Protein AF-A0A0A0KUJ7-F1 (afdb_monomer)

pLDDT: mean 83.72, std 11.44, range [43.0, 96.0]

Mean predicted aligned error: 11.47 Å

Secondary structure (DSSP, 8-state):
------HHHHHHHHHHHHTT--TTS-SSTTS-S-SS---PPP---SSPTT----HHHHHHHHHHHHHHHHHHHHHT-

Nearest PDB structures (foldseek):
  8ro1-assembly1_TF  TM=6.729E-01  e=5.072E-01  Caenorhabditis elegans
  6w6l-assembly1_G  TM=2.281E-01  e=2.329E+00  Homo sapiens

Radius of gyration: 24.29 Å; Cα contacts (8 Å, |Δi|>4): 24; chains: 1; bounding box: 62×32×50 Å

Structure (mmCIF, N/CA/C/O backbone):
data_AF-A0A0A0KUJ7-F1
#
_entry.id   AF-A0A0A0KUJ7-F1
#
loop_
_atom_site.group_PDB
_atom_site.id
_atom_site.type_symbol
_atom_site.label_atom_id
_atom_site.label_alt_id
_atom_site.label_comp_id
_atom_site.label_asym_id
_atom_site.label_entity_id
_atom_site.label_seq_id
_atom_site.pdbx_PDB_ins_code
_atom_site.Cartn_x
_atom_site.Cartn_y
_atom_site.Cartn_z
_atom_site.occupancy
_atom_site.B_iso_or_equiv
_atom_site.auth_seq_id
_atom_site.auth_comp_id
_atom_site.auth_asym_id
_atom_site.auth_atom_id
_atom_site.pdbx_PDB_model_num
ATOM 1 N N . MET A 1 1 ? -0.749 -26.356 20.028 1.00 43.00 1 MET A N 1
ATOM 2 C CA . MET A 1 1 ? -0.718 -25.177 19.135 1.00 43.00 1 MET A CA 1
ATOM 3 C C . MET A 1 1 ? -0.865 -23.942 19.997 1.00 43.00 1 MET A C 1
ATOM 5 O O . MET A 1 1 ? -1.983 -23.494 20.237 1.00 43.00 1 MET A O 1
ATOM 9 N N . ASP A 1 2 ? 0.247 -23.451 20.536 1.00 47.19 2 ASP A N 1
ATOM 10 C CA . ASP A 1 2 ? 0.242 -22.263 21.386 1.00 47.19 2 ASP A CA 1
ATOM 11 C C . ASP A 1 2 ? -0.032 -21.020 20.538 1.00 47.19 2 ASP A C 1
ATOM 13 O O . ASP A 1 2 ? 0.816 -20.507 19.812 1.00 47.19 2 ASP A O 1
ATOM 17 N N . ARG A 1 3 ? -1.292 -20.581 20.586 1.00 64.81 3 ARG A N 1
ATOM 18 C CA . ARG A 1 3 ? -1.853 -19.450 19.839 1.00 64.81 3 ARG A CA 1
ATOM 19 C C . ARG A 1 3 ? -1.545 -18.132 20.546 1.00 64.81 3 ARG A C 1
ATOM 21 O O . ARG A 1 3 ? -2.463 -17.420 20.950 1.00 64.81 3 ARG A O 1
ATOM 28 N N . TYR A 1 4 ? -0.273 -17.798 20.725 1.00 77.88 4 TYR A N 1
ATOM 29 C CA . TYR A 1 4 ? 0.068 -16.493 21.283 1.00 77.88 4 TYR A CA 1
ATOM 30 C C . TYR A 1 4 ? 0.119 -15.447 20.164 1.00 77.88 4 TYR A C 1
ATOM 32 O O . TYR A 1 4 ? 1.083 -15.356 19.408 1.00 77.88 4 TYR A O 1
ATOM 40 N N . MET A 1 5 ? -0.957 -14.669 20.025 1.00 83.88 5 MET A N 1
ATOM 41 C CA . MET A 1 5 ? -0.954 -13.470 19.182 1.00 83.88 5 MET A CA 1
ATOM 42 C C . MET A 1 5 ? 0.054 -12.460 19.739 1.00 83.88 5 MET A C 1
ATOM 44 O O . MET A 1 5 ? 0.162 -12.290 20.955 1.00 83.88 5 MET A O 1
ATOM 48 N N . SER A 1 6 ? 0.773 -11.757 18.859 1.00 93.25 6 SER A N 1
ATOM 49 C CA . SER A 1 6 ? 1.695 -10.706 19.302 1.00 93.25 6 SER A CA 1
ATOM 50 C C . SER A 1 6 ? 0.947 -9.634 20.109 1.00 93.25 6 SER A C 1
ATOM 52 O O . SER A 1 6 ? -0.235 -9.366 19.864 1.00 93.25 6 SER A O 1
ATOM 54 N N . LYS A 1 7 ? 1.635 -8.976 21.054 1.00 93.00 7 LYS A N 1
ATOM 55 C CA . LYS A 1 7 ? 1.050 -7.862 21.825 1.00 93.00 7 LYS A CA 1
ATOM 56 C C . LYS A 1 7 ? 0.475 -6.791 20.890 1.00 93.00 7 LYS A C 1
ATOM 58 O O . LYS A 1 7 ? -0.627 -6.309 21.128 1.00 93.00 7 LYS A O 1
ATOM 63 N N . THR A 1 8 ? 1.179 -6.489 19.800 1.00 94.44 8 THR A N 1
ATOM 64 C CA . THR A 1 8 ? 0.750 -5.539 18.765 1.00 94.44 8 THR A CA 1
ATOM 65 C C . THR A 1 8 ? -0.528 -5.996 18.064 1.00 94.44 8 THR A C 1
ATOM 67 O O . THR A 1 8 ? -1.483 -5.230 17.965 1.00 94.44 8 THR A O 1
ATOM 70 N N . SER A 1 9 ? -0.592 -7.262 17.640 1.00 93.06 9 SER A N 1
ATOM 71 C CA . SER A 1 9 ? -1.796 -7.835 17.024 1.00 93.06 9 SER A CA 1
ATOM 72 C C . SER A 1 9 ? -2.997 -7.736 17.965 1.00 93.06 9 SER A C 1
ATOM 74 O O . SER A 1 9 ? -4.089 -7.378 17.534 1.00 93.06 9 SER A O 1
ATOM 76 N N . LEU A 1 10 ? -2.795 -7.992 19.261 1.00 93.06 10 LEU A N 1
ATOM 77 C CA . LEU A 1 10 ? -3.857 -7.911 20.261 1.00 93.06 10 LEU A CA 1
ATOM 78 C C . LEU A 1 10 ? -4.321 -6.469 20.518 1.00 93.06 10 LEU A C 1
ATOM 80 O O . LEU A 1 10 ? -5.521 -6.247 20.681 1.00 93.06 10 LEU A O 1
ATOM 84 N N . MET A 1 11 ? -3.392 -5.504 20.541 1.00 96.00 11 MET A N 1
ATOM 85 C CA . MET A 1 11 ? -3.705 -4.074 20.682 1.00 96.00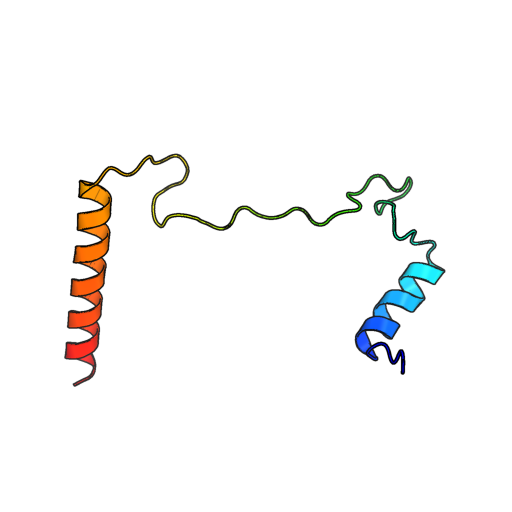 11 MET A CA 1
ATOM 86 C C . MET A 1 11 ? -4.580 -3.558 19.541 1.00 96.00 11 MET A C 1
ATOM 88 O O . MET A 1 11 ? -5.423 -2.701 19.777 1.00 96.00 11 MET A O 1
ATOM 92 N N . ILE A 1 12 ? -4.404 -4.090 18.330 1.00 94.56 12 ILE A N 1
ATOM 93 C CA . ILE A 1 12 ? -5.179 -3.687 17.152 1.00 94.56 12 ILE A CA 1
ATOM 94 C C . ILE A 1 12 ? -6.505 -4.458 17.082 1.00 94.56 12 ILE A C 1
ATOM 96 O O . ILE A 1 12 ? -7.568 -3.857 16.944 1.00 94.56 12 ILE A O 1
ATOM 100 N N . ALA A 1 13 ? -6.478 -5.785 17.235 1.00 92.81 13 ALA A N 1
ATOM 101 C CA . ALA A 1 13 ? -7.661 -6.622 17.031 1.00 92.81 13 ALA A CA 1
ATOM 102 C C . ALA A 1 13 ? -8.760 -6.393 18.083 1.00 92.81 13 ALA A C 1
ATOM 104 O O . ALA A 1 13 ? -9.940 -6.342 17.737 1.00 92.81 13 ALA A O 1
ATOM 105 N N . LYS A 1 14 ? -8.400 -6.225 19.365 1.00 93.81 14 LYS A N 1
ATOM 106 C CA . LYS A 1 14 ? -9.375 -6.017 20.454 1.00 93.81 14 LYS A CA 1
ATOM 107 C C . LYS A 1 14 ? -10.314 -4.823 20.217 1.00 93.81 14 LYS A C 1
ATOM 109 O O . LYS A 1 14 ? -11.528 -5.029 20.265 1.00 93.81 14 LYS A O 1
ATOM 114 N N . PRO A 1 15 ? -9.817 -3.592 19.985 1.00 95.75 15 PRO A N 1
ATOM 115 C CA . PRO A 1 15 ? -10.689 -2.446 19.753 1.00 95.75 15 PRO 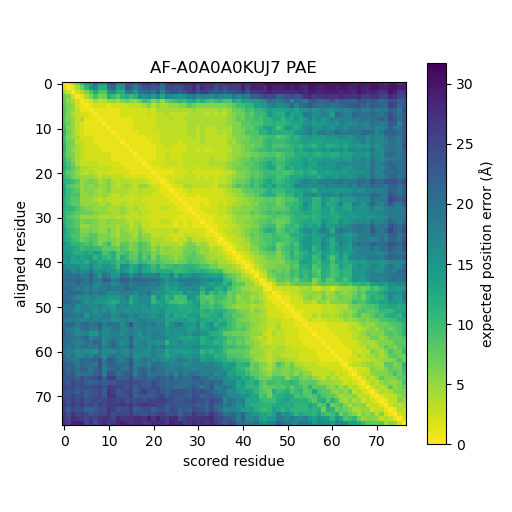A CA 1
ATOM 116 C C . PRO A 1 15 ? -11.478 -2.569 18.448 1.00 9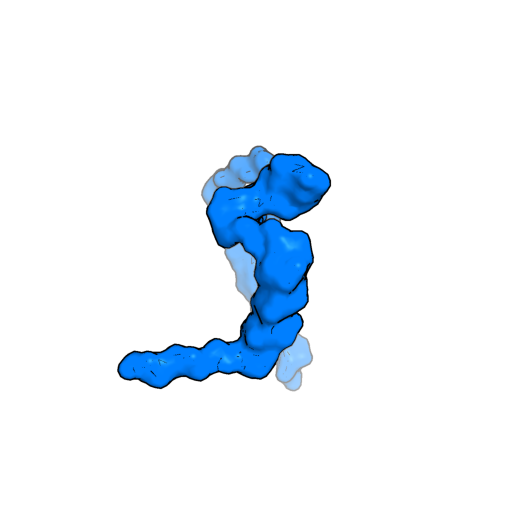5.75 15 PRO A C 1
ATOM 118 O O . PRO A 1 15 ? -12.647 -2.200 18.447 1.00 95.75 15 PRO A O 1
ATOM 121 N N . MET A 1 16 ? -10.901 -3.147 17.386 1.00 94.50 16 MET A N 1
ATOM 122 C CA . MET A 1 16 ? -11.615 -3.369 16.121 1.00 94.50 16 MET A CA 1
ATOM 123 C C . MET A 1 16 ? -12.835 -4.280 16.299 1.00 94.50 16 MET A C 1
ATOM 125 O O . MET A 1 16 ? -13.934 -3.951 15.861 1.00 94.50 16 MET A O 1
ATOM 129 N N . ILE A 1 17 ? -12.670 -5.416 16.982 1.00 92.88 17 ILE A N 1
ATOM 130 C CA . ILE A 1 17 ? -13.786 -6.333 17.256 1.00 92.88 17 ILE A CA 1
ATOM 131 C C . ILE A 1 17 ? -14.827 -5.643 18.148 1.00 92.88 17 ILE A C 1
ATOM 133 O O . ILE A 1 17 ? -16.022 -5.721 17.872 1.00 92.88 17 ILE A O 1
ATOM 137 N N . LYS A 1 18 ? -14.386 -4.907 19.180 1.00 95.31 18 LYS A N 1
ATOM 138 C CA . LYS A 1 18 ? -15.285 -4.158 20.074 1.00 95.31 18 LYS A CA 1
ATOM 139 C C . LYS A 1 18 ? -16.088 -3.083 19.333 1.00 95.31 18 LYS A C 1
ATOM 141 O O . LYS A 1 18 ? -17.227 -2.822 19.703 1.00 95.31 18 LYS A O 1
ATOM 146 N N . SER A 1 19 ? -15.521 -2.481 18.289 1.00 92.62 19 SER A N 1
ATOM 147 C CA . SER A 1 19 ? -16.199 -1.496 17.442 1.00 92.62 19 SER A CA 1
ATOM 148 C C . SER A 1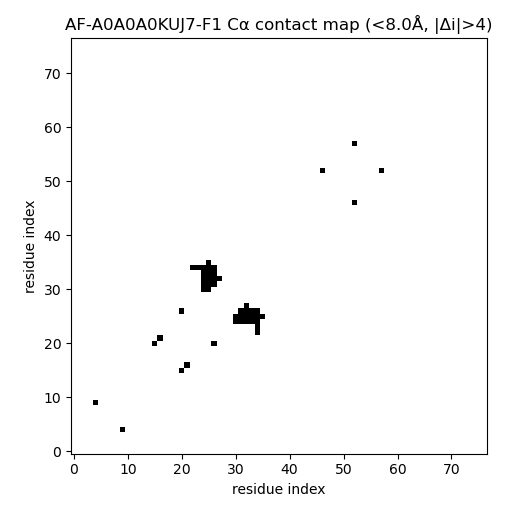 19 ? -17.101 -2.116 16.365 1.00 92.62 19 SER A C 1
ATOM 150 O O . SER A 1 19 ? -17.614 -1.386 15.524 1.00 92.62 19 SER A O 1
ATOM 152 N N . GLY A 1 20 ? -17.287 -3.441 16.355 1.00 92.94 20 GLY A N 1
ATOM 153 C CA . GLY A 1 20 ? -18.168 -4.129 15.408 1.00 92.94 20 GLY A CA 1
ATOM 154 C C . GLY A 1 20 ? -17.519 -4.510 14.076 1.00 92.94 20 GLY A C 1
ATOM 155 O O . GLY A 1 20 ? -18.239 -4.759 13.112 1.00 92.94 20 GLY A O 1
ATOM 156 N N . PHE A 1 21 ? -16.184 -4.569 13.997 1.00 93.00 21 PHE A N 1
ATOM 157 C CA . PHE A 1 21 ? -15.492 -5.074 12.808 1.00 93.00 21 PHE A CA 1
ATOM 158 C C . PHE A 1 21 ? -15.928 -6.507 12.461 1.00 93.00 21 PHE A C 1
ATOM 160 O O . PHE A 1 21 ? -16.020 -7.370 13.336 1.00 93.00 21 PHE A O 1
ATOM 167 N N . GLN A 1 22 ? -16.136 -6.773 11.169 1.00 91.25 22 GLN A N 1
ATOM 168 C CA . GLN A 1 22 ? -16.489 -8.089 10.638 1.00 91.25 22 GLN A CA 1
ATOM 169 C C . GLN A 1 22 ? -15.426 -8.530 9.633 1.00 91.25 22 GLN A C 1
ATOM 171 O O . GLN A 1 22 ? -15.197 -7.857 8.636 1.00 91.25 22 GLN A O 1
ATOM 176 N N . MET A 1 23 ? -14.795 -9.680 9.883 1.00 85.50 23 MET A N 1
ATOM 177 C CA . MET A 1 23 ? -13.596 -10.123 9.155 1.00 85.50 23 MET A CA 1
ATOM 178 C C . MET A 1 23 ? -13.798 -10.306 7.644 1.00 85.50 23 MET A C 1
ATOM 180 O O . MET A 1 23 ? -12.842 -10.202 6.886 1.00 85.50 23 MET A O 1
ATOM 184 N N . THR A 1 24 ? -15.027 -10.569 7.202 1.00 87.94 24 THR A N 1
ATOM 185 C CA . THR A 1 24 ? -15.366 -10.798 5.790 1.00 87.94 24 THR A CA 1
ATOM 186 C C . THR A 1 24 ? -15.972 -9.578 5.103 1.00 87.94 24 THR A C 1
ATOM 188 O O . THR A 1 24 ? -16.346 -9.666 3.936 1.00 87.94 24 THR A O 1
ATOM 191 N N . LYS A 1 25 ? -16.106 -8.446 5.804 1.00 92.75 25 LYS A N 1
ATOM 192 C CA . LYS A 1 25 ? -16.722 -7.236 5.260 1.00 92.75 25 LYS A CA 1
ATOM 193 C C . LYS A 1 25 ? -15.758 -6.057 5.255 1.00 92.75 25 LYS A C 1
ATOM 195 O O . LYS A 1 25 ? -14.753 -6.035 5.959 1.00 92.75 25 LYS A O 1
ATOM 200 N N . GLY A 1 26 ? -16.102 -5.067 4.442 1.00 92.56 26 GLY A N 1
ATOM 201 C CA . GLY A 1 26 ? -15.415 -3.789 4.399 1.00 92.56 26 GLY A CA 1
ATOM 202 C C . GLY A 1 26 ? -15.610 -2.938 5.644 1.00 92.56 26 GLY A C 1
ATOM 203 O O . GLY A 1 26 ? -16.476 -3.189 6.477 1.00 92.56 26 GLY A O 1
ATOM 204 N N . LEU A 1 27 ? -14.841 -1.856 5.724 1.00 92.25 27 LEU A N 1
ATOM 205 C CA . LEU A 1 27 ? -15.034 -0.801 6.720 1.00 92.25 27 LEU A CA 1
ATOM 206 C C . LEU A 1 27 ? -16.072 0.240 6.258 1.00 92.25 27 LEU A C 1
ATOM 208 O O . LEU A 1 27 ? -16.499 0.253 5.104 1.00 92.25 27 LEU A O 1
ATOM 212 N N . GLY A 1 28 ? -16.453 1.149 7.157 1.00 91.88 28 GLY A N 1
ATOM 213 C CA . GLY A 1 28 ? -17.396 2.241 6.892 1.00 91.88 28 GLY A CA 1
ATOM 214 C C . GLY A 1 28 ? -18.791 1.985 7.464 1.00 91.88 28 GLY A C 1
ATOM 215 O O . GLY A 1 28 ? -19.094 0.890 7.929 1.00 91.88 28 GLY A O 1
ATOM 216 N N . LYS A 1 29 ? -19.648 3.015 7.441 1.00 92.81 29 LYS A N 1
ATOM 217 C CA . LYS A 1 29 ? -20.985 3.001 8.071 1.00 92.81 29 LYS A CA 1
ATOM 218 C C . LYS A 1 29 ? -21.837 1.782 7.685 1.00 92.81 29 LYS A C 1
ATOM 220 O O . LYS A 1 29 ? -22.555 1.260 8.528 1.00 92.81 29 LYS A O 1
ATOM 225 N N . ASN A 1 30 ? -21.728 1.336 6.434 1.00 93.62 30 ASN A N 1
ATOM 226 C CA . ASN A 1 30 ? -22.502 0.232 5.869 1.00 93.62 30 ASN A CA 1
ATOM 227 C C . ASN A 1 30 ? -21.603 -0.938 5.419 1.00 93.62 30 ASN A C 1
ATOM 229 O O . ASN A 1 30 ? -22.027 -1.749 4.602 1.00 93.62 30 ASN A O 1
ATOM 233 N N . ASN A 1 31 ? -20.368 -1.035 5.929 1.00 92.69 31 ASN A N 1
ATOM 234 C CA . ASN A 1 31 ? -19.347 -1.998 5.492 1.00 92.69 31 ASN A CA 1
ATOM 235 C C . ASN A 1 31 ? -18.993 -1.925 3.990 1.00 92.69 31 ASN A C 1
ATOM 237 O O . ASN A 1 31 ? -18.721 -2.942 3.355 1.00 92.69 31 ASN A O 1
ATOM 241 N N . GLN A 1 32 ? -19.026 -0.722 3.415 1.00 93.81 32 GLN A N 1
ATOM 242 C CA . GLN A 1 32 ? -18.860 -0.482 1.978 1.00 93.81 32 GLN A CA 1
ATOM 243 C C . GLN A 1 32 ? -17.402 -0.467 1.487 1.00 93.81 32 GLN A C 1
ATOM 245 O O . GLN A 1 32 ? -17.159 -0.375 0.287 1.00 93.81 32 GLN A O 1
ATOM 250 N N . GLY A 1 33 ? -16.429 -0.469 2.399 1.00 93.31 33 GLY A N 1
ATOM 251 C CA . GLY A 1 33 ? -15.012 -0.525 2.053 1.00 93.31 33 GLY A CA 1
ATOM 252 C C . GLY A 1 33 ? -14.627 -1.852 1.392 1.00 93.31 33 GLY A C 1
ATOM 253 O O . GLY A 1 33 ? -15.368 -2.830 1.437 1.00 93.31 33 GLY A O 1
ATOM 254 N N . GLY A 1 34 ? -13.435 -1.915 0.804 1.00 91.12 34 GLY A N 1
ATOM 255 C CA . GLY A 1 34 ? -12.876 -3.196 0.373 1.00 91.12 34 GLY A CA 1
ATOM 256 C C . GLY A 1 34 ? -12.615 -4.102 1.580 1.00 91.12 34 GLY A C 1
ATOM 257 O O . GLY A 1 34 ? -12.072 -3.645 2.586 1.00 91.12 34 GLY A O 1
ATOM 258 N N . SER A 1 35 ? -13.006 -5.372 1.489 1.00 90.25 35 SER A N 1
ATOM 259 C CA . SER A 1 35 ? -12.629 -6.417 2.456 1.00 90.25 35 SER A CA 1
ATOM 260 C C . SER A 1 35 ? -11.214 -6.947 2.210 1.00 90.25 35 SER A C 1
ATOM 262 O O . SER A 1 35 ? -10.601 -7.529 3.100 1.00 90.25 35 SER A O 1
ATOM 264 N N . GLU A 1 36 ? -10.695 -6.740 1.001 1.00 89.31 36 GLU A N 1
ATOM 265 C CA . GLU A 1 36 ? -9.375 -7.180 0.574 1.00 89.31 36 GLU A CA 1
ATOM 266 C C . GLU A 1 36 ? -8.454 -5.990 0.333 1.00 89.31 36 GLU A C 1
ATOM 268 O O . GLU A 1 36 ? -8.876 -4.904 -0.078 1.00 89.31 36 GLU A O 1
ATOM 273 N N . LEU A 1 37 ? -7.164 -6.209 0.579 1.00 85.06 37 LEU A N 1
ATOM 274 C CA . LEU A 1 37 ? -6.146 -5.232 0.243 1.00 85.06 37 LEU A CA 1
ATOM 275 C C . LEU A 1 37 ? -6.001 -5.166 -1.278 1.00 85.06 37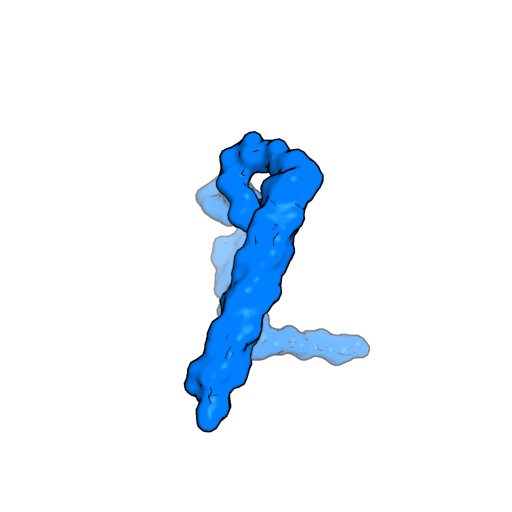 LEU A C 1
ATOM 277 O O . LEU A 1 37 ? -5.790 -6.187 -1.933 1.00 85.06 37 LEU A O 1
ATOM 281 N N . PHE A 1 38 ? -6.040 -3.962 -1.841 1.00 84.56 38 PHE A N 1
ATOM 282 C CA . PHE A 1 38 ? -5.706 -3.793 -3.247 1.00 84.56 38 PHE A CA 1
ATOM 283 C C . PHE A 1 38 ? -4.207 -4.033 -3.442 1.00 84.56 38 PHE A C 1
ATOM 285 O O . PHE A 1 38 ? -3.356 -3.424 -2.789 1.00 84.56 38 PHE A O 1
ATOM 292 N N . SER A 1 39 ? -3.861 -4.925 -4.364 1.00 85.81 39 SER A N 1
ATOM 293 C CA . SER A 1 39 ? -2.475 -5.070 -4.781 1.00 85.81 39 SER A CA 1
ATOM 294 C C . SER A 1 39 ? -2.113 -3.908 -5.698 1.00 85.81 39 SER A C 1
ATOM 296 O O . SER A 1 39 ? -2.646 -3.793 -6.805 1.00 85.81 39 SER A O 1
ATOM 298 N N . LEU A 1 40 ? -1.177 -3.066 -5.272 1.00 83.88 40 LEU A N 1
ATOM 299 C CA . LEU A 1 40 ? -0.532 -2.131 -6.187 1.00 83.88 40 LEU A CA 1
ATOM 300 C C . LEU A 1 40 ? 0.293 -2.928 -7.209 1.00 83.88 40 LEU A C 1
ATOM 302 O O . LEU A 1 40 ? 1.096 -3.780 -6.804 1.00 83.88 40 LEU A O 1
ATOM 306 N N . PRO A 1 41 ? 0.141 -2.671 -8.521 1.00 80.94 41 PRO A N 1
ATOM 307 C CA . PRO A 1 41 ? 1.020 -3.256 -9.517 1.00 80.94 41 PRO A CA 1
ATOM 308 C C . PRO A 1 41 ? 2.461 -2.879 -9.185 1.00 80.94 41 PRO A C 1
ATOM 310 O O . PRO A 1 41 ? 2.809 -1.699 -9.116 1.00 80.94 41 PRO A O 1
ATOM 313 N N . LYS A 1 42 ? 3.322 -3.877 -8.976 1.00 79.44 42 LYS A N 1
ATOM 314 C CA . LYS A 1 42 ? 4.759 -3.614 -8.877 1.00 79.44 42 LYS A CA 1
ATOM 315 C C . LYS A 1 42 ? 5.224 -3.033 -10.210 1.00 79.44 42 LYS A C 1
ATOM 317 O O . LYS A 1 42 ? 4.829 -3.535 -11.265 1.00 79.44 42 LYS A O 1
ATOM 322 N N . ALA A 1 43 ? 6.077 -2.010 -10.163 1.00 79.62 43 ALA A N 1
ATOM 323 C CA . ALA A 1 43 ? 6.739 -1.505 -11.358 1.00 79.62 43 ALA A CA 1
ATOM 324 C C . ALA A 1 43 ? 7.550 -2.650 -11.981 1.00 79.62 43 ALA A C 1
ATOM 326 O O . ALA A 1 43 ? 8.565 -3.079 -11.432 1.00 79.62 43 ALA A O 1
ATOM 327 N N . LYS A 1 44 ? 7.052 -3.195 -13.094 1.00 71.44 44 LYS A N 1
ATOM 328 C CA . LYS A 1 44 ? 7.699 -4.308 -13.803 1.00 71.44 44 LYS A CA 1
ATOM 329 C C . LYS A 1 44 ? 8.962 -3.846 -14.525 1.00 71.44 44 LYS A C 1
ATOM 331 O O . LYS A 1 44 ? 9.866 -4.638 -14.767 1.00 71.44 44 LYS A O 1
ATOM 336 N N . GLU A 1 45 ? 9.019 -2.564 -14.868 1.00 71.31 45 GLU A N 1
ATOM 337 C CA . GLU A 1 45 ? 9.991 -2.017 -15.800 1.00 71.31 45 GLU A CA 1
ATOM 338 C C . GLU A 1 45 ? 10.484 -0.644 -15.336 1.00 71.31 45 GLU A C 1
ATOM 340 O O . GLU A 1 45 ? 9.794 0.075 -14.616 1.00 71.31 45 GLU A O 1
ATOM 345 N N . LYS A 1 46 ? 11.702 -0.279 -15.756 1.00 77.00 46 LYS A N 1
ATOM 346 C CA . LYS A 1 46 ? 12.294 1.049 -15.504 1.00 77.00 46 LYS A CA 1
ATOM 347 C C . LYS A 1 46 ? 11.839 2.106 -16.512 1.00 77.00 46 LYS A C 1
ATOM 349 O O . LYS A 1 46 ? 12.305 3.242 -16.459 1.00 77.00 46 LYS A O 1
ATOM 354 N N . PHE A 1 47 ? 11.021 1.702 -17.474 1.00 81.50 47 PHE A N 1
ATOM 355 C CA . PHE A 1 47 ? 10.512 2.576 -18.513 1.00 81.50 47 PHE A CA 1
ATOM 356 C C . PHE A 1 47 ? 9.269 3.325 -18.030 1.00 81.50 47 PHE A C 1
ATOM 358 O O . PHE A 1 47 ? 8.661 2.967 -17.020 1.00 81.50 47 PHE A O 1
ATOM 365 N N . GLY A 1 48 ? 8.917 4.392 -18.746 1.00 83.00 48 GLY A N 1
ATOM 366 C CA . GLY A 1 48 ? 7.705 5.154 -18.462 1.00 83.00 48 GLY A CA 1
ATOM 367 C C . GLY A 1 48 ? 6.451 4.287 -18.586 1.00 83.00 48 GLY A C 1
ATOM 368 O O . GLY A 1 48 ? 6.414 3.327 -19.356 1.00 83.00 48 GLY A O 1
ATOM 369 N N . LEU A 1 49 ? 5.412 4.635 -17.829 1.00 84.06 49 LEU A N 1
ATOM 370 C CA . LEU A 1 49 ? 4.133 3.932 -17.879 1.00 84.06 49 LEU A CA 1
ATOM 371 C C . LEU A 1 49 ? 3.570 3.932 -19.311 1.00 84.06 49 LEU A C 1
ATOM 373 O O . LEU A 1 49 ? 3.507 4.976 -19.953 1.00 84.06 49 LEU A O 1
ATOM 377 N N . GLY A 1 50 ? 3.170 2.760 -19.808 1.00 84.06 50 GLY A N 1
ATOM 378 C CA . GLY A 1 50 ? 2.636 2.597 -21.166 1.00 84.06 50 GLY A CA 1
ATOM 379 C C . GLY A 1 50 ? 3.694 2.513 -22.272 1.00 84.06 50 GLY A C 1
ATOM 380 O O . GLY A 1 50 ? 3.344 2.229 -23.417 1.00 84.06 50 GLY A O 1
ATOM 381 N N . PHE A 1 51 ? 4.979 2.698 -21.952 1.00 86.56 51 PHE A N 1
ATOM 382 C CA . PHE A 1 51 ? 6.059 2.462 -22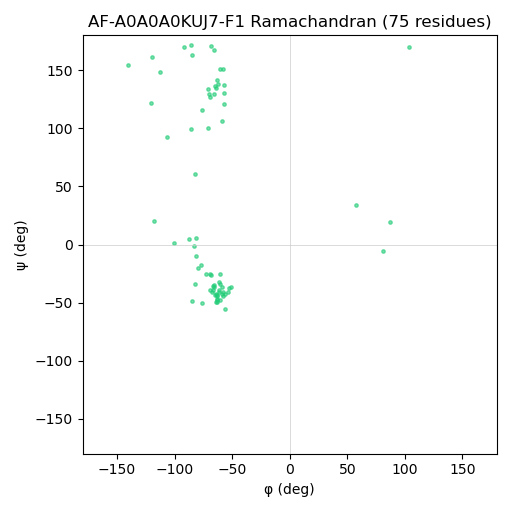.902 1.00 86.56 51 PHE A CA 1
ATOM 383 C C . PHE A 1 51 ? 6.219 0.962 -23.156 1.00 86.56 51 PHE A C 1
ATOM 3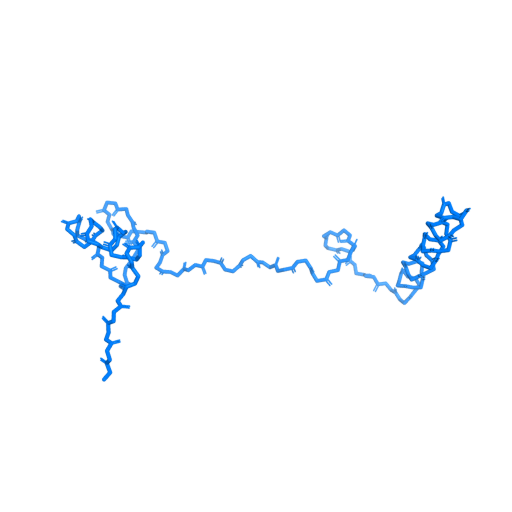85 O O . PHE A 1 51 ? 6.246 0.167 -22.221 1.00 86.56 51 PHE A O 1
ATOM 392 N N . LYS A 1 52 ? 6.336 0.577 -24.428 1.00 88.69 52 LYS A N 1
ATOM 393 C CA . LYS A 1 52 ? 6.592 -0.805 -24.843 1.00 88.69 52 LYS A CA 1
ATOM 394 C C . LYS A 1 52 ? 8.043 -0.894 -25.315 1.00 88.69 52 LYS A C 1
ATOM 396 O O . LYS A 1 52 ? 8.302 -0.575 -26.476 1.00 88.69 52 LYS A O 1
ATOM 401 N N . PRO A 1 53 ? 8.991 -1.250 -24.433 1.00 85.69 53 PRO A N 1
ATOM 402 C CA . PRO A 1 53 ? 10.400 -1.241 -24.788 1.00 85.69 53 PRO A CA 1
ATOM 403 C C . PRO A 1 53 ? 10.706 -2.273 -25.868 1.00 85.69 53 PRO A C 1
ATOM 405 O O . PRO A 1 53 ? 10.272 -3.424 -25.798 1.00 85.69 53 PRO A O 1
ATOM 408 N N . MET A 1 54 ? 11.512 -1.864 -26.842 1.00 90.12 54 MET A N 1
ATOM 409 C CA . MET A 1 54 ? 12.107 -2.770 -27.817 1.00 90.12 54 MET A CA 1
ATOM 410 C C . MET A 1 54 ? 13.480 -3.251 -27.331 1.00 90.12 54 MET A C 1
ATOM 412 O O . MET A 1 54 ? 14.037 -2.748 -26.352 1.00 90.12 54 MET A O 1
ATOM 416 N N . ALA A 1 55 ? 14.058 -4.240 -28.016 1.00 89.69 55 ALA A N 1
ATOM 417 C CA . ALA A 1 55 ? 15.345 -4.834 -27.635 1.00 89.69 55 ALA A CA 1
ATOM 418 C C . ALA A 1 55 ? 16.466 -3.786 -27.448 1.00 89.69 55 ALA A C 1
ATOM 420 O O . ALA A 1 55 ? 17.261 -3.877 -26.510 1.00 89.69 55 ALA A O 1
ATOM 421 N N . PHE A 1 56 ? 16.479 -2.751 -28.290 1.00 91.19 56 PHE A N 1
ATOM 422 C CA . PHE A 1 56 ? 17.446 -1.654 -28.226 1.00 91.19 56 PHE A CA 1
ATOM 423 C C . PHE A 1 56 ? 17.317 -0.792 -26.958 1.00 91.19 56 PHE A C 1
ATOM 425 O O . PHE A 1 56 ? 18.319 -0.346 -26.393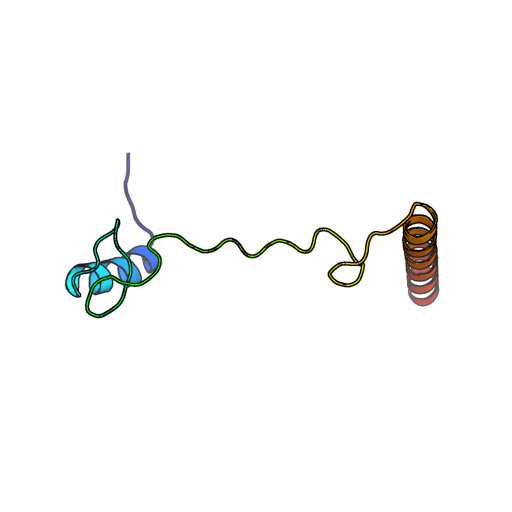 1.00 91.19 56 PHE A O 1
ATOM 432 N N . ASP A 1 57 ? 16.099 -0.590 -26.451 1.00 86.81 57 ASP A N 1
ATOM 433 C CA . ASP A 1 57 ? 15.874 0.166 -25.216 1.00 86.81 57 ASP A CA 1
ATOM 434 C C . ASP A 1 57 ? 16.460 -0.576 -24.008 1.00 86.81 57 ASP A C 1
ATOM 436 O O . ASP A 1 57 ? 17.113 0.021 -23.145 1.00 86.81 57 ASP A O 1
ATOM 440 N N . TRP A 1 58 ? 16.321 -1.905 -23.985 1.00 87.19 58 TRP A N 1
ATOM 441 C CA . TRP A 1 58 ? 16.934 -2.762 -22.969 1.00 87.19 58 TRP A CA 1
ATOM 442 C C . TRP A 1 58 ? 18.461 -2.769 -23.036 1.00 87.19 58 TRP A C 1
ATOM 444 O O . TRP A 1 58 ? 19.134 -2.820 -22.001 1.00 87.19 58 TRP A O 1
ATOM 454 N N . GLU A 1 59 ? 19.037 -2.718 -24.234 1.00 89.94 59 GLU A N 1
ATOM 455 C CA . GLU A 1 59 ? 20.482 -2.594 -24.415 1.00 89.94 59 GLU A CA 1
ATOM 456 C C . GLU A 1 59 ? 21.008 -1.272 -23.844 1.00 89.94 59 GLU A C 1
ATOM 458 O O . GLU A 1 59 ? 21.939 -1.278 -23.033 1.00 89.94 59 GLU A O 1
ATOM 463 N N . LYS A 1 60 ? 20.342 -0.150 -24.148 1.00 86.62 60 LYS A N 1
ATOM 464 C CA . LYS A 1 60 ? 20.680 1.168 -23.586 1.00 86.62 60 LYS A CA 1
ATOM 465 C C . LYS A 1 60 ? 20.631 1.186 -22.062 1.00 86.62 60 LYS A C 1
ATOM 467 O O . LYS A 1 60 ? 21.537 1.731 -21.428 1.00 86.62 60 LYS A O 1
ATOM 472 N N . VAL A 1 61 ? 19.594 0.602 -21.457 1.00 87.00 61 VAL A N 1
ATOM 473 C CA . VAL A 1 61 ? 19.466 0.539 -19.991 1.00 87.00 61 VAL A CA 1
ATOM 474 C C . VAL A 1 61 ? 20.609 -0.272 -19.376 1.00 87.00 61 VAL A C 1
ATOM 476 O O . VAL A 1 61 ? 21.217 0.172 -18.398 1.00 87.00 61 VAL A O 1
ATOM 479 N N . ARG A 1 62 ? 20.955 -1.425 -19.964 1.00 86.06 62 ARG A N 1
ATOM 480 C CA . ARG A 1 62 ? 22.069 -2.266 -19.494 1.00 86.06 62 ARG A CA 1
ATOM 481 C C . ARG A 1 62 ? 23.419 -1.563 -19.636 1.00 86.06 62 ARG A C 1
ATOM 483 O O . ARG A 1 62 ? 24.206 -1.576 -18.692 1.00 86.06 62 ARG A O 1
ATOM 490 N N . ALA A 1 63 ? 23.665 -0.899 -20.763 1.00 87.25 63 ALA A N 1
ATOM 491 C CA . ALA A 1 63 ? 24.893 -0.143 -20.994 1.00 87.25 63 ALA A CA 1
ATOM 492 C C . ALA A 1 63 ? 25.047 1.025 -20.005 1.00 87.25 63 ALA A C 1
ATOM 494 O O . ALA A 1 63 ? 26.118 1.208 -19.427 1.00 87.25 63 ALA A O 1
ATOM 495 N N . LYS A 1 64 ? 23.969 1.783 -19.747 1.00 82.12 64 LYS A N 1
ATOM 496 C CA . LYS A 1 64 ? 23.970 2.862 -18.745 1.00 82.12 64 LYS A CA 1
ATOM 497 C C . LYS A 1 64 ? 24.247 2.341 -17.335 1.00 82.12 64 LYS A C 1
ATOM 499 O O . LYS A 1 64 ? 24.973 2.997 -16.597 1.00 82.12 64 LYS A O 1
ATOM 504 N N . LYS A 1 65 ? 23.705 1.174 -16.964 1.00 82.06 65 LYS A N 1
ATOM 505 C CA . LYS A 1 65 ? 23.972 0.555 -15.656 1.00 82.06 65 LYS A CA 1
ATOM 506 C C . LYS A 1 65 ? 25.455 0.199 -15.497 1.00 82.06 65 LYS A C 1
ATOM 508 O O . LYS A 1 65 ? 26.058 0.628 -14.523 1.00 82.06 65 LYS A O 1
ATOM 513 N N . LYS A 1 66 ? 26.049 -0.475 -16.490 1.00 79.31 66 LYS A N 1
ATOM 514 C CA . LYS A 1 66 ? 27.481 -0.827 -16.472 1.00 79.31 66 LYS A CA 1
ATOM 515 C C . LYS A 1 66 ? 28.381 0.405 -16.361 1.00 79.31 66 LYS A C 1
ATOM 517 O O . LYS A 1 66 ? 29.323 0.397 -15.583 1.00 79.31 66 LYS A O 1
ATOM 522 N N . LYS A 1 67 ? 28.075 1.479 -17.102 1.00 76.44 67 LYS A N 1
ATOM 523 C CA . LYS A 1 67 ? 28.847 2.732 -17.034 1.00 76.44 67 LYS A CA 1
ATOM 524 C C . LYS A 1 67 ? 28.808 3.370 -15.644 1.00 76.44 67 LYS A C 1
ATOM 526 O O . LYS A 1 67 ? 29.840 3.845 -15.186 1.00 76.44 67 LYS A O 1
ATOM 531 N N . LYS A 1 68 ? 27.644 3.365 -14.985 1.00 72.44 68 LYS A N 1
ATOM 532 C CA . LYS A 1 68 ? 27.509 3.872 -13.612 1.00 72.44 68 LYS A CA 1
ATOM 533 C C . LYS A 1 68 ? 28.323 3.041 -12.627 1.00 72.44 68 LYS A C 1
ATOM 535 O O . LYS A 1 68 ? 29.159 3.601 -11.944 1.00 72.44 68 LYS A O 1
ATOM 540 N N . GLU A 1 69 ? 28.189 1.716 -12.666 1.00 72.50 69 GLU A N 1
ATOM 541 C CA . GLU A 1 69 ? 28.969 0.823 -11.796 1.00 72.50 69 GLU A CA 1
ATOM 542 C C . GLU A 1 69 ? 30.481 1.037 -11.966 1.00 72.50 69 GLU A C 1
ATOM 544 O O . GLU A 1 69 ? 31.208 1.127 -10.985 1.00 72.50 69 GLU A O 1
ATOM 549 N N . THR A 1 70 ? 30.964 1.199 -13.203 1.00 68.31 70 THR A N 1
ATOM 550 C CA . THR A 1 70 ? 32.386 1.487 -13.452 1.00 68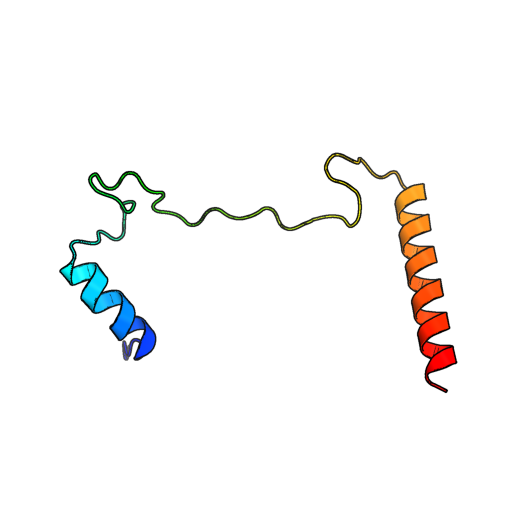.31 70 THR A CA 1
ATOM 551 C C . THR A 1 70 ? 32.833 2.879 -13.012 1.00 68.31 70 THR A C 1
ATOM 553 O O . THR A 1 70 ? 34.022 3.068 -12.786 1.00 68.31 70 THR A O 1
ATOM 556 N N . HIS A 1 71 ? 31.923 3.852 -12.953 1.00 69.62 71 HIS A N 1
ATOM 557 C CA . HIS A 1 71 ? 32.215 5.201 -12.471 1.00 69.62 71 HIS A CA 1
ATOM 558 C C . HIS A 1 71 ? 32.303 5.193 -10.944 1.00 69.62 71 HIS A C 1
ATOM 560 O O . HIS A 1 71 ? 33.330 5.572 -10.395 1.00 69.62 71 HIS A O 1
ATOM 566 N N . ASP A 1 72 ? 31.300 4.615 -10.282 1.00 68.94 72 ASP A N 1
ATOM 567 C CA . ASP A 1 72 ? 31.244 4.489 -8.824 1.00 68.94 72 ASP A CA 1
ATOM 568 C C . ASP A 1 72 ? 32.456 3.701 -8.273 1.00 68.94 72 ASP A C 1
ATOM 570 O O . ASP A 1 72 ? 33.013 4.046 -7.236 1.00 68.94 72 ASP A O 1
ATOM 574 N N . LEU A 1 73 ? 32.928 2.674 -8.997 1.00 66.69 73 LEU A N 1
ATOM 575 C CA . LEU A 1 73 ? 34.147 1.916 -8.665 1.00 66.69 73 LEU A CA 1
ATOM 576 C C . LEU A 1 73 ? 35.452 2.716 -8.825 1.00 66.69 73 LEU A C 1
ATOM 578 O O . LEU A 1 73 ? 36.448 2.369 -8.194 1.00 66.69 73 LEU A O 1
ATOM 582 N N . ARG A 1 74 ? 35.480 3.730 -9.696 1.00 64.31 74 ARG A N 1
ATOM 583 C CA . ARG A 1 74 ? 36.653 4.601 -9.887 1.00 64.31 74 ARG A CA 1
ATOM 584 C C . ARG A 1 74 ? 36.712 5.704 -8.839 1.00 64.31 74 ARG A C 1
ATOM 586 O O . ARG A 1 74 ? 37.810 6.043 -8.430 1.00 64.31 74 ARG A O 1
ATOM 593 N N . ASP A 1 75 ? 35.562 6.211 -8.402 1.00 64.56 75 ASP A N 1
ATOM 594 C CA . ASP A 1 75 ? 35.475 7.251 -7.369 1.00 64.56 75 ASP A CA 1
ATOM 595 C C . ASP A 1 75 ? 35.697 6.703 -5.948 1.00 64.56 75 ASP A C 1
ATOM 597 O O . ASP A 1 75 ? 35.955 7.461 -5.017 1.00 64.56 75 ASP A O 1
ATOM 601 N N . ALA A 1 76 ? 35.583 5.385 -5.764 1.00 63.47 76 ALA A N 1
ATOM 602 C CA . ALA A 1 76 ? 35.796 4.708 -4.485 1.00 63.47 76 ALA A CA 1
ATOM 603 C C . ALA A 1 76 ? 37.266 4.314 -4.212 1.00 63.47 76 ALA A C 1
ATOM 605 O O . ALA A 1 76 ? 37.525 3.625 -3.222 1.00 63.47 76 ALA A O 1
ATOM 606 N N . LYS A 1 77 ? 38.213 4.692 -5.082 1.00 52.50 77 LYS A N 1
ATOM 607 C CA . LYS A 1 77 ? 39.642 4.360 -4.985 1.00 52.50 77 LYS A CA 1
ATOM 608 C C . LYS A 1 77 ? 40.491 5.620 -4.873 1.00 52.50 77 LYS A C 1
ATOM 610 O O . LYS A 1 77 ? 41.476 5.564 -4.106 1.00 52.50 77 LYS A O 1
#

Solvent-accessible surface area (backbone atoms only — not comparable to full-atom values): 5075 Å² total; per-residue (Å²): 133,89,83,77,70,52,72,66,58,49,66,52,49,54,58,42,51,74,72,66,60,50,91,86,44,19,52,68,99,82,38,75,39,71,59,62,85,82,80,75,81,71,82,87,60,95,63,62,90,91,62,80,80,52,76,66,56,54,49,52,54,52,52,53,51,54,53,48,55,59,46,57,61,59,76,75,108

Sequence (77 aa):
MDRYMSKTSLMIAKPMIKSGFQMTKGLGKNNQGGSELFSLPKAKEKFGLGFKPMAFDWEKVRAKKKKKETHDLRDAK

Organism: Cucumis sativus (NCBI:txid3659)

Foldseek 3Di:
DPPDDDPVRCVPVVVCVVVPHDQQFADDPVSPHDSDDDDDDDPPDPDDPPDDDDPVNVVVVVVVVVVVVVVVVVVVD